Protein AF-A0A381WGS8-F1 (afdb_monomer)

Nearest PDB structures (foldseek):
  6b6m-assembly1_A  TM=3.168E-01  e=1.461E+00  Serratia proteamaculans 568
  8kgy-assembly1_A  TM=2.809E-01  e=2.537E+00  Homo sapiens
  7ane-assembly1_Ap  TM=3.212E-01  e=3.050E+00  Leishmania major
  7pkt-assembly1_m  TM=2.427E-01  e=5.632E+00  Chlamydomonas reinhardtii

Radius of gyration: 17.91 Å; Cα contacts (8 Å, |Δi|>4): 112; chains: 1; bounding box: 34×51×52 Å

Solvent-accessible surface area (backbone atoms only — not comparable to full-atom values): 7320 Å² total; per-residue (Å²): 139,83,82,75,75,56,84,47,86,75,57,68,70,60,49,52,54,47,48,55,51,50,37,50,48,46,57,53,27,73,68,48,88,50,70,67,61,24,48,52,49,51,50,52,46,50,54,52,29,54,40,59,71,45,60,62,37,42,29,37,62,48,81,48,66,50,101,87,67,49,85,42,77,46,79,46,78,40,74,72,68,98,64,85,82,78,84,89,73,89,48,65,62,54,64,55,92,76,57,81,78,74,76,69,84,82,74,82,82,82,79,85,77,136

pLDDT: mean 71.23, std 18.9, range [31.3, 92.88]

Sequence (114 aa):
MNDKTLPYIVDLETKELLVASLNHLEMFADAQVDTETEFEIRYINRDLGRKFGIKLPRVEVEESKDADGNLVITLKQNEEQDVEAPPHATAKRHLRLVKPEEASSSVDPETPSP

Mean predicted aligned error: 15.14 Å

Foldseek 3Di:
DDPPPQLDDDDPVVVVVLQVVLQVLLVVLVVDPDPVSSVVSPVVSVVVCRNHVWFWWFWAWDWDADPVRDIDIDIDTHGDDPDDDDDDDPTRTGTDDDDPVNVPPDDDDDDDDD

Organism: NCBI:txid408172

Structure (mmCIF, N/CA/C/O backbone):
data_AF-A0A381WGS8-F1
#
_entry.id   AF-A0A381WGS8-F1
#
loop_
_atom_site.group_PDB
_atom_site.id
_atom_site.type_symbol
_atom_site.label_atom_id
_atom_site.label_alt_id
_atom_site.label_comp_id
_atom_site.label_asym_id
_atom_site.label_entity_id
_atom_site.label_seq_id
_atom_site.pdbx_PDB_ins_code
_atom_site.Cartn_x
_atom_site.Cartn_y
_atom_site.Cartn_z
_atom_site.occupancy
_atom_site.B_iso_or_equiv
_atom_site.auth_seq_id
_atom_site.auth_comp_id
_atom_site.auth_asym_id
_atom_site.auth_atom_id
_atom_site.pdbx_PDB_model_num
ATOM 1 N N . MET A 1 1 ? 3.827 -11.463 27.627 1.00 31.30 1 MET A N 1
ATOM 2 C CA . MET A 1 1 ? 2.498 -10.887 27.339 1.00 31.30 1 MET A CA 1
ATOM 3 C C . MET A 1 1 ? 2.721 -9.519 26.712 1.00 31.30 1 MET A C 1
ATOM 5 O O . MET A 1 1 ? 2.972 -8.579 27.446 1.00 31.30 1 MET A O 1
ATOM 9 N N . ASN A 1 2 ? 2.739 -9.417 25.381 1.00 38.88 2 ASN A N 1
ATOM 10 C CA . ASN A 1 2 ? 2.773 -8.122 24.693 1.00 38.88 2 ASN A CA 1
ATOM 11 C C . ASN A 1 2 ? 1.400 -7.908 24.060 1.00 38.88 2 ASN A C 1
ATOM 13 O O . ASN A 1 2 ? 1.236 -8.127 22.861 1.00 38.88 2 ASN A O 1
ATOM 17 N N . ASP A 1 3 ? 0.421 -7.502 24.869 1.00 45.12 3 ASP A N 1
ATOM 18 C CA . ASP A 1 3 ? -0.766 -6.842 24.331 1.00 45.12 3 ASP A CA 1
ATOM 19 C C . ASP A 1 3 ? -0.293 -5.504 23.765 1.00 45.12 3 ASP A C 1
ATOM 21 O O . ASP A 1 3 ? -0.207 -4.495 24.464 1.00 45.12 3 ASP A O 1
ATOM 25 N N . LYS A 1 4 ? 0.116 -5.507 22.492 1.00 59.22 4 LYS A N 1
ATOM 26 C CA . LYS A 1 4 ? 0.277 -4.272 21.730 1.00 59.22 4 LYS A CA 1
ATOM 27 C C . LYS A 1 4 ? -1.128 -3.734 21.495 1.00 59.22 4 LYS A C 1
ATOM 29 O O . LYS A 1 4 ? -1.733 -3.992 20.457 1.00 59.22 4 LYS A O 1
ATOM 34 N N . THR A 1 5 ? -1.651 -3.011 22.477 1.00 68.25 5 THR A N 1
ATOM 35 C CA . THR A 1 5 ? -2.814 -2.152 22.291 1.00 68.25 5 THR A CA 1
ATOM 36 C C . THR A 1 5 ? -2.513 -1.230 21.119 1.00 68.25 5 THR A C 1
ATOM 38 O O . THR A 1 5 ? -1.523 -0.494 21.121 1.00 68.25 5 THR A O 1
ATOM 41 N N . LEU A 1 6 ? -3.322 -1.342 20.066 1.00 74.94 6 LEU A N 1
ATOM 42 C CA . LEU A 1 6 ? -3.160 -0.516 18.880 1.00 74.94 6 LEU A CA 1
ATOM 43 C C . LEU A 1 6 ? -3.353 0.958 19.270 1.00 74.94 6 LEU A C 1
ATOM 45 O O . LEU A 1 6 ? -4.278 1.257 20.027 1.00 74.94 6 LEU A O 1
ATOM 49 N N . PRO A 1 7 ? -2.518 1.879 18.753 1.00 78.31 7 PRO A N 1
ATOM 50 C CA . PRO A 1 7 ? -2.662 3.313 19.004 1.00 78.31 7 PRO A CA 1
ATOM 51 C C . PRO A 1 7 ? -4.049 3.858 18.657 1.00 78.31 7 PRO A C 1
ATOM 53 O O . PRO A 1 7 ? -4.530 4.779 19.314 1.00 78.31 7 PRO A O 1
ATOM 56 N N . TYR A 1 8 ? -4.690 3.279 17.638 1.00 82.50 8 TYR A N 1
ATOM 57 C CA . TYR A 1 8 ? -6.014 3.671 17.181 1.00 82.50 8 TYR A CA 1
ATOM 58 C C . TYR A 1 8 ? -6.902 2.449 16.961 1.00 82.50 8 TYR A C 1
ATOM 60 O O . TYR A 1 8 ? -6.476 1.437 16.401 1.00 82.50 8 TYR A O 1
ATOM 68 N N . ILE A 1 9 ? -8.162 2.581 17.369 1.00 84.38 9 ILE A N 1
ATOM 69 C CA . ILE A 1 9 ? -9.225 1.612 17.113 1.00 84.38 9 ILE A CA 1
ATOM 70 C C . ILE A 1 9 ? -10.259 2.321 16.246 1.00 84.38 9 ILE A C 1
ATOM 72 O O . ILE A 1 9 ? -10.781 3.367 16.628 1.00 84.38 9 ILE A O 1
ATOM 76 N N 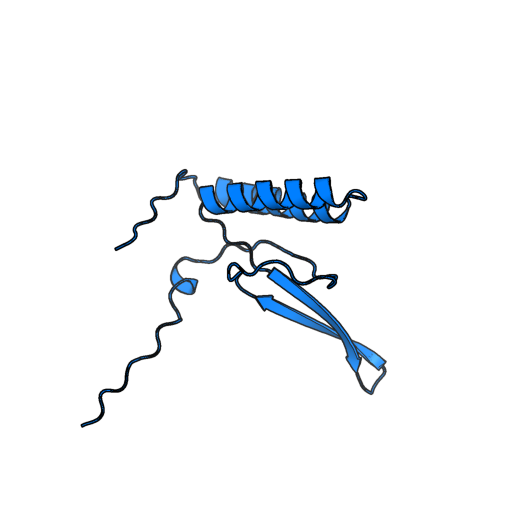. VAL A 1 10 ? -10.528 1.755 15.076 1.00 86.06 10 VAL A N 1
ATOM 77 C CA . VAL A 1 10 ? -11.543 2.222 14.128 1.00 86.06 10 VAL A CA 1
ATOM 78 C C . VAL A 1 10 ? -12.456 1.055 13.778 1.00 86.06 10 VAL A C 1
ATOM 80 O O . VAL A 1 10 ? -12.072 -0.107 13.945 1.00 86.06 10 VAL A O 1
ATOM 83 N N . ASP A 1 11 ? -13.669 1.355 13.327 1.00 91.00 11 ASP A N 1
ATOM 84 C CA . ASP A 1 11 ? -14.595 0.340 12.835 1.00 91.00 11 ASP A CA 1
ATOM 85 C C . ASP A 1 11 ? -14.062 -0.342 11.557 1.00 91.00 11 ASP A C 1
ATOM 87 O O . ASP A 1 11 ? -13.090 0.099 10.935 1.00 91.00 11 ASP A O 1
ATOM 91 N N . LEU A 1 12 ? -14.688 -1.462 11.187 1.00 88.00 12 LEU A N 1
ATOM 92 C CA . LEU A 1 12 ? -14.241 -2.283 10.063 1.00 88.00 12 LEU A CA 1
ATOM 93 C C . LEU A 1 12 ? -14.345 -1.550 8.719 1.00 88.00 12 LEU A C 1
ATOM 95 O O . LEU A 1 12 ? -13.417 -1.649 7.923 1.00 88.00 12 LEU A O 1
ATOM 99 N N . GLU A 1 13 ? -15.423 -0.802 8.485 1.00 91.12 13 GLU A N 1
ATOM 100 C CA . GLU A 1 13 ? -15.649 -0.077 7.228 1.00 91.12 13 GLU A CA 1
ATOM 101 C C . GLU A 1 13 ? -14.566 0.992 7.028 1.00 91.12 13 GLU A C 1
ATOM 103 O O . GLU A 1 13 ? -13.909 1.052 5.984 1.00 91.12 13 GLU A O 1
ATOM 108 N N . THR A 1 14 ? -14.274 1.761 8.078 1.00 90.62 14 THR A N 1
ATOM 109 C CA . THR A 1 14 ? -13.172 2.729 8.079 1.00 90.62 14 THR A CA 1
ATOM 110 C C . THR A 1 14 ? -11.822 2.041 7.868 1.00 90.62 14 THR A C 1
ATOM 112 O O . THR A 1 14 ? -10.962 2.559 7.150 1.00 90.62 14 THR A O 1
ATOM 115 N N . LYS A 1 15 ? -11.615 0.856 8.456 1.00 87.06 15 LYS A N 1
ATOM 116 C CA . LYS A 1 15 ? -10.377 0.087 8.277 1.00 87.06 15 LYS A CA 1
ATOM 117 C C . LYS A 1 15 ? -10.206 -0.401 6.837 1.00 87.06 15 LYS A C 1
ATOM 119 O O . LYS A 1 15 ? -9.092 -0.356 6.322 1.00 87.06 15 LYS A O 1
ATOM 124 N N . GLU A 1 16 ? -11.274 -0.828 6.173 1.00 86.88 16 GLU A N 1
ATOM 125 C CA . GLU A 1 16 ? -11.250 -1.233 4.762 1.00 86.88 16 GLU A CA 1
ATOM 126 C C . GLU A 1 16 ? -10.925 -0.055 3.838 1.00 86.88 16 GLU A C 1
ATOM 128 O O . GLU A 1 16 ? -10.053 -0.171 2.970 1.00 86.88 16 GLU A O 1
ATOM 133 N N . LEU A 1 17 ? -11.543 1.106 4.075 1.00 91.19 17 LEU A N 1
ATOM 134 C CA . LEU A 1 17 ? -11.223 2.332 3.343 1.00 91.19 17 LEU A CA 1
ATOM 135 C C . LEU A 1 17 ? -9.763 2.757 3.558 1.00 91.19 17 LEU A C 1
ATOM 137 O O . LEU A 1 17 ? -9.083 3.171 2.613 1.00 91.19 17 LEU A O 1
ATOM 141 N N . LEU A 1 18 ? -9.259 2.624 4.787 1.00 90.25 18 LEU A N 1
ATOM 142 C CA . LEU A 1 18 ? -7.865 2.909 5.103 1.00 90.25 18 LEU A CA 1
ATOM 143 C C . LEU A 1 18 ? -6.929 1.958 4.349 1.00 90.25 18 LEU A C 1
ATOM 145 O O . LEU A 1 18 ? -5.978 2.421 3.732 1.00 90.25 18 LEU A O 1
ATOM 149 N N . VAL A 1 19 ? -7.220 0.655 4.309 1.00 88.94 19 VAL A N 1
ATOM 150 C CA . VAL A 1 19 ? -6.445 -0.319 3.518 1.00 88.94 19 VAL A CA 1
ATOM 151 C C . VAL A 1 19 ? -6.420 0.061 2.034 1.00 88.94 19 VAL A C 1
ATOM 153 O O . VAL A 1 19 ? -5.352 0.050 1.424 1.00 88.94 19 VAL A O 1
ATOM 156 N N . ALA A 1 20 ? -7.561 0.433 1.449 1.00 88.50 20 ALA A N 1
ATOM 157 C CA . ALA A 1 20 ? -7.620 0.879 0.055 1.00 88.50 20 ALA A CA 1
ATOM 158 C C . ALA A 1 20 ? -6.777 2.146 -0.185 1.00 88.50 20 ALA A C 1
ATOM 160 O O . ALA A 1 20 ? -6.071 2.247 -1.188 1.00 88.50 20 ALA A O 1
ATOM 161 N N . SER A 1 21 ? -6.804 3.084 0.763 1.00 91.44 21 SER A N 1
ATOM 162 C CA . SER A 1 21 ? -6.040 4.335 0.690 1.00 91.44 21 SER A CA 1
ATOM 163 C C . SER A 1 21 ? -4.532 4.093 0.787 1.00 91.44 21 SER A C 1
ATOM 165 O O . SER A 1 21 ? -3.767 4.606 -0.027 1.00 91.44 21 SER A O 1
ATOM 167 N N . LEU A 1 22 ? -4.099 3.260 1.737 1.00 91.31 22 LEU A N 1
ATOM 168 C CA . LEU A 1 22 ? -2.694 2.882 1.901 1.00 91.31 22 LEU A CA 1
ATOM 169 C C . LEU A 1 22 ? -2.187 2.077 0.681 1.00 91.31 22 LEU A C 1
ATOM 171 O O . LEU A 1 22 ? -1.045 2.234 0.259 1.00 91.31 22 LEU A O 1
ATOM 175 N N . ASN A 1 23 ? -3.044 1.267 0.048 1.00 88.44 23 ASN A N 1
ATOM 176 C CA . ASN A 1 23 ? -2.734 0.598 -1.222 1.00 88.44 23 ASN A CA 1
ATOM 177 C C . ASN A 1 23 ? -2.489 1.589 -2.359 1.00 88.44 23 ASN A C 1
ATOM 179 O O . ASN A 1 23 ? -1.565 1.424 -3.154 1.00 88.44 23 ASN A O 1
ATOM 183 N N . HIS A 1 24 ? -3.313 2.631 -2.434 1.00 88.88 24 HIS A N 1
ATOM 184 C CA . HIS A 1 24 ? -3.142 3.674 -3.433 1.00 88.88 24 HIS A CA 1
ATOM 185 C C . HIS A 1 24 ? -1.823 4.437 -3.241 1.00 88.88 24 HIS A C 1
ATOM 187 O O . HIS A 1 24 ? -1.164 4.770 -4.223 1.00 88.88 24 HIS A O 1
ATOM 193 N N . LEU A 1 25 ? -1.395 4.649 -1.991 1.00 90.06 25 LEU A N 1
ATOM 194 C CA . LEU A 1 25 ? -0.098 5.257 -1.682 1.00 90.06 25 LEU A CA 1
ATOM 195 C C . LEU A 1 25 ? 1.092 4.398 -2.135 1.00 90.06 25 LEU A C 1
ATOM 197 O O . LEU A 1 25 ? 2.073 4.966 -2.604 1.00 90.06 25 LEU A O 1
ATOM 201 N N . GLU A 1 26 ? 1.010 3.063 -2.079 1.00 88.25 26 GLU A N 1
ATOM 202 C CA . GLU A 1 26 ? 2.054 2.198 -2.662 1.00 88.25 26 GLU A CA 1
ATOM 203 C C . GLU A 1 26 ? 2.149 2.380 -4.181 1.00 88.25 26 GLU A C 1
ATOM 205 O O . GLU A 1 26 ? 3.240 2.564 -4.713 1.00 88.25 26 GLU A O 1
ATOM 210 N N . MET A 1 27 ? 1.010 2.415 -4.884 1.00 87.69 27 MET A N 1
ATOM 211 C CA . MET A 1 27 ? 1.002 2.687 -6.328 1.00 87.69 27 MET A CA 1
ATOM 212 C C . MET A 1 27 ? 1.560 4.077 -6.654 1.00 87.69 27 MET A C 1
ATOM 214 O O . MET A 1 27 ? 2.185 4.272 -7.694 1.00 87.69 27 MET A O 1
ATOM 218 N N . PHE A 1 28 ? 1.325 5.051 -5.774 1.00 88.44 28 PHE A N 1
ATOM 219 C CA . PHE A 1 28 ? 1.871 6.393 -5.921 1.00 88.44 28 PHE A CA 1
ATOM 220 C C . PHE A 1 28 ? 3.381 6.433 -5.658 1.00 88.44 28 PHE A C 1
ATOM 222 O O . PHE A 1 28 ? 4.084 7.173 -6.345 1.00 88.44 28 PHE A O 1
ATOM 229 N N . ALA A 1 29 ? 3.885 5.623 -4.721 1.00 88.81 29 ALA A N 1
ATOM 230 C CA . ALA A 1 29 ? 5.317 5.440 -4.496 1.00 88.81 29 ALA A CA 1
ATOM 231 C C . ALA A 1 29 ? 5.995 4.826 -5.730 1.00 88.81 29 ALA A C 1
ATOM 233 O O . ALA A 1 29 ? 7.006 5.351 -6.182 1.00 88.81 29 ALA A O 1
ATOM 234 N N . ASP A 1 30 ? 5.393 3.794 -6.333 1.00 86.88 30 ASP A N 1
ATOM 235 C CA . ASP A 1 30 ? 5.902 3.152 -7.558 1.00 86.88 30 ASP A CA 1
ATOM 236 C C . ASP A 1 30 ? 5.996 4.119 -8.754 1.00 86.88 30 ASP A C 1
ATOM 238 O O . ASP A 1 30 ? 6.775 3.899 -9.681 1.00 86.88 30 ASP A O 1
ATOM 242 N N . ALA A 1 31 ? 5.185 5.180 -8.758 1.00 89.94 31 ALA A N 1
ATOM 243 C CA . ALA A 1 31 ? 5.176 6.194 -9.806 1.00 89.94 31 ALA A CA 1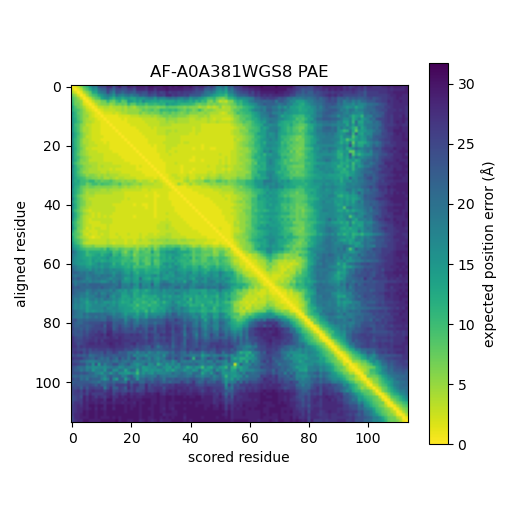
ATOM 244 C C . ALA A 1 31 ? 6.215 7.311 -9.596 1.00 89.94 31 ALA A C 1
ATOM 246 O O . ALA A 1 31 ? 6.371 8.160 -10.479 1.00 89.94 31 ALA A O 1
ATOM 247 N N . GLN A 1 32 ? 6.899 7.354 -8.447 1.00 90.19 32 GLN A N 1
ATOM 248 C CA . GLN A 1 32 ? 7.911 8.374 -8.194 1.00 90.19 32 GLN A CA 1
ATOM 249 C C . GLN A 1 32 ? 9.175 8.111 -9.010 1.00 90.19 32 GLN A C 1
ATOM 251 O O . GLN A 1 32 ? 9.635 6.984 -9.160 1.00 90.19 32 GLN A O 1
ATOM 256 N N . VAL A 1 33 ? 9.752 9.191 -9.533 1.00 83.50 33 VAL A N 1
ATOM 257 C CA . VAL A 1 33 ? 11.051 9.156 -10.223 1.00 83.50 33 VAL A CA 1
ATOM 258 C C . VAL A 1 33 ? 12.200 9.334 -9.228 1.00 83.50 33 VAL A C 1
ATOM 260 O O . VAL A 1 33 ? 13.307 8.859 -9.466 1.00 83.50 33 VAL A O 1
ATOM 263 N N . ASP A 1 34 ? 11.933 10.024 -8.118 1.00 92.88 34 ASP A N 1
ATOM 264 C CA . ASP A 1 34 ? 12.890 10.239 -7.041 1.00 92.88 34 ASP A CA 1
ATOM 265 C C . ASP A 1 34 ? 12.811 9.121 -5.993 1.00 92.88 34 ASP A C 1
ATOM 267 O O . ASP A 1 34 ? 11.763 8.874 -5.392 1.00 92.88 34 ASP A O 1
ATOM 271 N N . THR A 1 35 ? 13.950 8.471 -5.761 1.00 88.62 35 THR A N 1
ATOM 272 C CA . THR A 1 35 ? 14.072 7.326 -4.853 1.00 88.62 35 THR A CA 1
ATOM 273 C C . THR A 1 35 ? 13.956 7.715 -3.381 1.00 88.62 35 THR A C 1
ATOM 275 O O . THR A 1 35 ? 13.539 6.890 -2.570 1.00 88.62 35 THR A O 1
ATOM 278 N N . GLU A 1 36 ? 14.328 8.949 -3.016 1.00 92.50 36 GLU A N 1
ATOM 279 C CA . GLU A 1 36 ? 14.162 9.443 -1.643 1.00 92.50 36 GLU A CA 1
ATOM 280 C C . GLU A 1 36 ? 12.672 9.613 -1.332 1.00 92.50 36 GLU A C 1
ATOM 282 O O . GLU A 1 36 ? 12.163 9.023 -0.378 1.00 92.50 36 GLU A O 1
ATOM 287 N N . THR A 1 37 ? 11.942 10.287 -2.221 1.00 90.00 37 THR A N 1
ATOM 288 C CA . THR A 1 37 ? 10.487 10.447 -2.122 1.00 90.00 37 THR A CA 1
ATOM 289 C C . THR A 1 37 ? 9.748 9.098 -2.133 1.00 90.00 37 THR A C 1
ATOM 291 O O . THR A 1 37 ? 8.834 8.893 -1.332 1.00 90.00 37 THR A O 1
ATOM 294 N N . GLU A 1 38 ? 10.143 8.143 -2.988 1.00 90.19 38 GLU A N 1
ATOM 295 C CA . GLU A 1 38 ? 9.593 6.772 -2.979 1.00 90.19 38 GLU A CA 1
ATOM 296 C C . GLU A 1 38 ? 9.734 6.124 -1.590 1.00 90.19 38 GLU A C 1
ATOM 298 O O . GLU A 1 38 ? 8.777 5.554 -1.050 1.00 90.19 38 GLU A O 1
ATOM 303 N N . PHE A 1 39 ? 10.932 6.214 -1.005 1.00 88.69 39 PHE A N 1
ATOM 304 C CA . PHE A 1 39 ? 11.226 5.641 0.302 1.00 88.69 39 PHE A CA 1
ATOM 305 C C . PHE A 1 39 ? 10.404 6.300 1.413 1.00 88.69 39 PHE A C 1
ATOM 307 O O . PHE A 1 39 ? 9.813 5.590 2.232 1.00 88.69 39 PHE A O 1
ATOM 314 N N . GLU A 1 40 ? 10.324 7.631 1.431 1.00 91.75 40 GLU A N 1
ATOM 315 C CA . GLU A 1 40 ? 9.557 8.381 2.429 1.00 91.75 40 GLU A CA 1
ATOM 316 C C . GLU A 1 40 ? 8.067 8.029 2.396 1.00 91.75 40 GLU A C 1
ATOM 318 O O . GLU A 1 40 ? 7.473 7.760 3.445 1.00 91.75 40 GLU A O 1
ATOM 323 N N . ILE A 1 41 ? 7.467 7.953 1.200 1.00 90.88 41 ILE A N 1
ATOM 324 C CA . ILE A 1 41 ? 6.056 7.574 1.044 1.00 90.88 41 ILE A CA 1
ATOM 325 C C . ILE A 1 41 ? 5.822 6.181 1.627 1.00 90.88 41 ILE A C 1
ATOM 327 O O . ILE A 1 41 ? 4.917 6.000 2.446 1.00 90.88 41 ILE A O 1
ATOM 331 N N . ARG A 1 42 ? 6.659 5.198 1.271 1.00 91.00 42 ARG A N 1
ATOM 332 C CA . ARG A 1 42 ? 6.531 3.829 1.796 1.00 91.00 42 ARG A CA 1
ATOM 333 C C . ARG A 1 42 ? 6.760 3.758 3.300 1.00 91.00 42 ARG A C 1
ATOM 335 O O . ARG A 1 42 ? 6.084 2.992 3.988 1.00 91.00 42 ARG A O 1
ATOM 342 N N . TYR A 1 43 ? 7.687 4.548 3.834 1.00 90.38 43 TYR A N 1
ATOM 343 C CA . TYR A 1 43 ? 7.926 4.620 5.272 1.00 90.38 43 TYR A CA 1
ATOM 344 C C . TY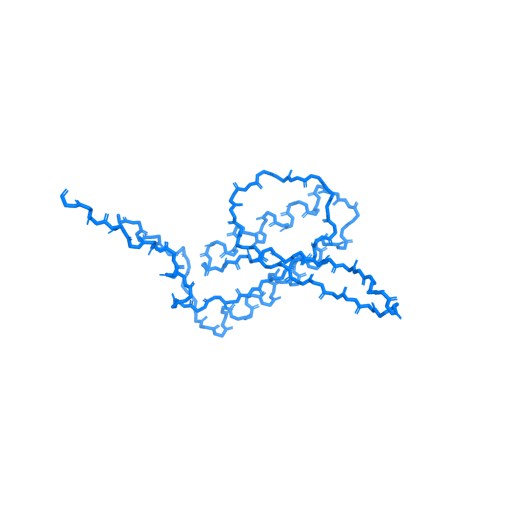R A 1 43 ? 6.683 5.122 6.019 1.00 90.38 43 TYR A C 1
ATOM 346 O O . TYR A 1 43 ? 6.223 4.467 6.958 1.00 90.38 43 TYR A O 1
ATOM 354 N N . ILE A 1 44 ? 6.093 6.230 5.562 1.00 91.88 44 ILE A N 1
ATOM 355 C CA . ILE A 1 44 ? 4.873 6.799 6.151 1.00 91.88 44 ILE A CA 1
ATOM 356 C C . ILE A 1 44 ? 3.714 5.802 6.048 1.00 91.88 44 ILE A C 1
ATOM 358 O O . ILE A 1 44 ? 2.992 5.584 7.023 1.00 91.88 44 ILE A O 1
ATOM 362 N N . ASN A 1 45 ? 3.560 5.159 4.890 1.00 91.44 45 ASN A N 1
ATOM 363 C CA . ASN A 1 45 ? 2.494 4.196 4.638 1.00 91.44 45 ASN A CA 1
ATOM 364 C C . ASN A 1 45 ? 2.561 2.998 5.603 1.00 91.44 45 ASN A C 1
ATOM 366 O O . ASN A 1 45 ? 1.552 2.580 6.179 1.00 91.44 45 ASN A O 1
ATOM 370 N N . ARG A 1 46 ? 3.776 2.496 5.853 1.00 89.06 46 ARG A N 1
ATOM 371 C CA . ARG A 1 46 ? 4.042 1.409 6.804 1.00 89.06 46 ARG A CA 1
ATOM 372 C C . ARG A 1 46 ? 3.804 1.811 8.253 1.00 89.06 46 ARG A C 1
ATOM 374 O O . ARG A 1 46 ? 3.193 1.048 9.003 1.00 89.06 46 ARG A O 1
ATOM 381 N N . ASP A 1 47 ? 4.272 2.990 8.656 1.00 89.31 47 ASP A N 1
ATOM 382 C CA . ASP A 1 47 ? 4.071 3.498 10.016 1.00 89.31 47 ASP A CA 1
ATOM 383 C C . ASP A 1 47 ? 2.577 3.697 10.320 1.00 89.31 47 ASP A C 1
ATOM 385 O O . ASP A 1 47 ? 2.087 3.264 11.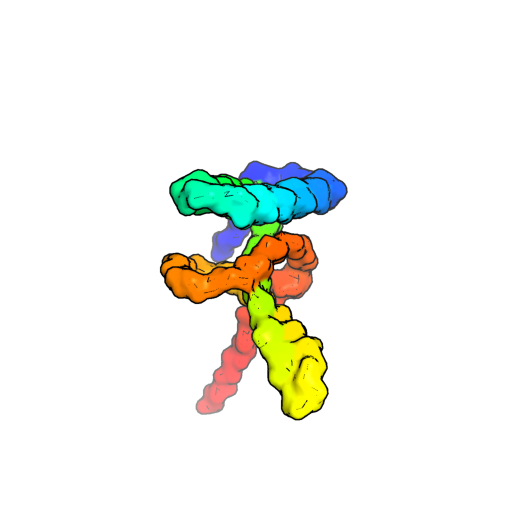368 1.00 89.31 47 ASP A O 1
ATOM 389 N N . LEU A 1 48 ? 1.820 4.252 9.368 1.00 89.44 48 LEU A N 1
ATOM 390 C CA . LEU A 1 48 ? 0.364 4.351 9.465 1.00 89.44 48 LEU A CA 1
ATOM 391 C C . LEU A 1 48 ? -0.278 2.966 9.561 1.00 89.44 48 LEU A C 1
ATOM 393 O O . LEU A 1 48 ? -1.019 2.713 10.510 1.00 89.44 48 LEU A O 1
ATOM 397 N N . GLY A 1 49 ? 0.053 2.037 8.661 1.00 88.88 49 GLY A N 1
ATOM 398 C CA . GLY A 1 49 ? -0.465 0.668 8.719 1.00 88.88 49 GLY A CA 1
ATOM 399 C C . GLY A 1 49 ? -0.250 0.019 10.092 1.00 88.88 49 GLY A C 1
ATOM 400 O O . GLY A 1 49 ? -1.192 -0.496 10.699 1.00 88.88 49 GLY A O 1
ATOM 401 N N . ARG A 1 50 ? 0.956 0.153 10.659 1.00 87.00 50 ARG A N 1
ATOM 402 C CA . ARG A 1 50 ? 1.302 -0.353 11.995 1.00 87.00 50 ARG A CA 1
ATOM 403 C C . ARG A 1 50 ? 0.434 0.259 13.100 1.00 87.00 50 ARG A C 1
ATOM 405 O O . ARG A 1 50 ? -0.041 -0.477 13.966 1.00 87.00 50 ARG A O 1
ATOM 412 N N . LYS A 1 51 ? 0.190 1.573 13.067 1.00 87.62 51 LYS A N 1
ATOM 413 C CA . LYS A 1 51 ? -0.635 2.289 14.063 1.00 87.62 51 LYS A CA 1
ATOM 414 C C . LYS A 1 51 ? -2.105 1.850 14.073 1.00 87.62 51 LYS A C 1
ATOM 416 O O . LYS A 1 51 ? -2.752 1.955 15.113 1.00 87.62 51 LYS A O 1
ATOM 421 N N . PHE A 1 52 ? -2.612 1.324 12.959 1.00 87.06 52 PHE A N 1
ATOM 422 C CA . PHE A 1 52 ? -3.987 0.817 12.827 1.00 87.06 52 PHE A CA 1
ATOM 423 C C . PHE A 1 52 ? -4.077 -0.723 12.802 1.00 87.06 52 PHE A C 1
ATOM 425 O O . PHE A 1 52 ? -5.148 -1.295 12.565 1.00 87.06 52 PHE A O 1
ATOM 432 N N . GLY A 1 53 ? -2.963 -1.424 13.042 1.00 84.88 53 GLY A N 1
ATOM 433 C CA . GLY A 1 53 ? -2.918 -2.888 13.016 1.00 84.88 53 GLY A CA 1
ATOM 434 C C . GLY A 1 53 ? -3.262 -3.462 11.640 1.00 84.88 53 GLY A C 1
ATOM 435 O O . GLY A 1 53 ? -4.047 -4.409 11.537 1.00 84.88 53 GLY A O 1
ATOM 436 N N . ILE A 1 54 ? -2.742 -2.839 10.584 1.00 85.19 54 ILE A N 1
ATOM 437 C CA . ILE A 1 54 ? -2.805 -3.291 9.195 1.00 85.19 54 ILE A CA 1
ATOM 438 C C . ILE A 1 54 ? -1.426 -3.857 8.846 1.00 85.19 54 ILE A C 1
ATOM 440 O O . ILE A 1 54 ? -0.414 -3.168 8.971 1.00 85.19 54 ILE A O 1
ATOM 444 N N . LYS A 1 55 ? -1.385 -5.126 8.433 1.00 77.56 55 LYS A N 1
ATOM 445 C CA . LYS A 1 55 ? -0.160 -5.776 7.958 1.00 77.56 55 LYS A CA 1
ATOM 446 C C . LYS A 1 55 ? 0.040 -5.482 6.471 1.00 77.56 55 LYS A C 1
ATOM 448 O O . LYS A 1 55 ? -0.927 -5.499 5.710 1.00 77.56 55 LYS A O 1
ATOM 453 N N . LEU A 1 56 ? 1.292 -5.273 6.066 1.00 67.50 56 LEU A N 1
ATOM 454 C CA . LEU A 1 56 ? 1.695 -5.197 4.664 1.00 67.50 56 LEU A CA 1
ATOM 455 C C . LEU A 1 56 ? 2.250 -6.560 4.228 1.00 67.50 56 LEU A C 1
ATOM 457 O O . LEU A 1 56 ? 3.359 -6.914 4.626 1.00 67.50 56 LEU A O 1
ATOM 461 N N . PRO A 1 57 ? 1.520 -7.356 3.435 1.00 63.78 57 PRO A N 1
ATOM 462 C CA . PRO A 1 57 ? 2.125 -8.477 2.750 1.00 63.78 57 PRO A CA 1
ATOM 463 C C . PRO A 1 57 ? 2.966 -7.961 1.579 1.00 63.78 57 PRO A C 1
ATOM 465 O O . PRO A 1 57 ? 2.503 -7.192 0.733 1.00 63.78 57 PRO A O 1
ATOM 468 N N . ARG A 1 58 ? 4.216 -8.410 1.505 1.00 65.56 58 ARG A N 1
ATOM 469 C CA . ARG A 1 58 ? 5.056 -8.198 0.329 1.00 65.56 58 ARG A CA 1
ATOM 470 C C . ARG A 1 58 ? 4.651 -9.231 -0.713 1.00 65.56 58 ARG A C 1
ATOM 472 O O . ARG A 1 58 ? 4.790 -10.429 -0.481 1.00 65.56 58 ARG A O 1
ATOM 479 N N . VAL A 1 59 ? 4.148 -8.766 -1.850 1.00 63.91 59 VAL A N 1
ATOM 480 C CA . VAL A 1 59 ? 3.847 -9.625 -2.997 1.00 63.91 59 VAL A CA 1
ATOM 481 C C . VAL A 1 59 ? 4.996 -9.499 -3.993 1.00 63.91 59 VAL A C 1
ATOM 483 O O . VAL A 1 59 ? 5.400 -8.403 -4.372 1.00 63.91 59 VAL A O 1
ATOM 486 N N . GLU A 1 60 ? 5.579 -10.629 -4.367 1.00 65.19 60 GLU A N 1
ATOM 487 C CA . GLU A 1 60 ? 6.580 -10.725 -5.422 1.00 65.19 60 GLU A CA 1
ATOM 488 C C . GLU A 1 60 ? 5.941 -11.432 -6.610 1.00 65.19 60 GLU A C 1
ATOM 490 O O . GLU A 1 60 ? 5.301 -12.476 -6.456 1.00 65.19 60 GLU A O 1
ATOM 495 N N . VAL A 1 61 ? 6.070 -10.824 -7.786 1.00 70.12 61 VAL A N 1
ATOM 496 C CA . VAL A 1 61 ? 5.504 -11.343 -9.029 1.00 70.12 61 VAL A CA 1
ATOM 497 C C . VAL A 1 61 ? 6.662 -11.817 -9.893 1.00 70.12 61 VAL A C 1
ATOM 499 O O . VAL A 1 61 ? 7.502 -11.015 -10.295 1.00 70.12 61 VAL A O 1
ATOM 502 N N . GLU A 1 62 ? 6.713 -13.117 -10.158 1.00 77.50 62 GLU A N 1
ATOM 503 C CA . GLU A 1 62 ? 7.670 -13.721 -11.082 1.00 77.50 62 GLU A CA 1
ATOM 504 C C . GLU A 1 62 ? 6.936 -14.106 -12.367 1.00 77.50 62 GLU A C 1
ATOM 506 O O . GLU A 1 62 ? 6.024 -14.936 -12.351 1.00 77.50 62 GLU A O 1
ATOM 511 N N . GLU A 1 63 ? 7.330 -13.495 -13.482 1.00 82.69 63 GLU A N 1
ATOM 512 C CA . GLU A 1 63 ? 6.808 -13.815 -14.811 1.00 82.69 63 GLU A CA 1
ATOM 513 C C . GLU A 1 63 ? 7.799 -14.728 -15.541 1.00 82.69 63 GLU A C 1
ATOM 515 O O . GLU A 1 63 ? 8.980 -14.406 -15.678 1.00 82.69 63 GLU A O 1
ATOM 520 N N . SER A 1 64 ? 7.328 -15.878 -16.020 1.00 83.19 64 SER A N 1
ATOM 521 C CA . SER A 1 64 ? 8.112 -16.812 -16.831 1.00 83.19 64 SER A CA 1
ATOM 522 C C . SER A 1 64 ? 7.297 -17.324 -18.021 1.00 83.19 64 SER A C 1
ATOM 524 O O . SER A 1 64 ? 6.089 -17.105 -18.109 1.00 83.19 64 SER A O 1
ATOM 526 N N . LYS A 1 65 ? 7.964 -17.965 -18.985 1.00 83.69 65 LYS A N 1
ATOM 527 C CA . LYS A 1 65 ? 7.300 -18.678 -20.082 1.00 83.69 65 LYS A CA 1
ATOM 528 C C . LYS A 1 65 ? 7.505 -20.173 -19.893 1.00 83.69 65 LYS A C 1
ATOM 530 O O . LYS A 1 65 ? 8.629 -20.591 -19.615 1.00 83.69 65 LYS A O 1
ATOM 535 N N . ASP A 1 66 ? 6.440 -20.953 -20.031 1.00 82.56 66 ASP A N 1
ATOM 536 C CA . ASP A 1 66 ? 6.540 -22.412 -20.018 1.00 82.56 66 ASP A CA 1
ATOM 537 C C . ASP A 1 66 ? 7.152 -22.953 -21.327 1.00 82.56 66 ASP A C 1
ATOM 539 O O . ASP A 1 66 ? 7.473 -22.203 -22.255 1.00 82.56 66 ASP A O 1
ATOM 543 N N . ALA A 1 67 ? 7.348 -24.272 -21.390 1.00 82.12 67 ALA A N 1
ATOM 544 C CA . ALA A 1 67 ? 7.932 -24.950 -22.548 1.00 82.12 67 ALA A CA 1
ATOM 545 C C . ALA A 1 67 ? 7.101 -24.794 -23.838 1.00 82.12 67 ALA A C 1
ATOM 547 O O . ALA A 1 67 ? 7.648 -24.937 -24.931 1.00 82.12 67 ALA A O 1
ATOM 548 N N . ASP A 1 68 ? 5.817 -24.455 -23.708 1.00 84.56 68 ASP A N 1
ATOM 549 C CA . ASP A 1 68 ? 4.873 -24.255 -24.807 1.00 84.56 68 ASP A CA 1
ATOM 550 C C . ASP A 1 68 ? 4.721 -22.765 -25.178 1.00 84.56 68 ASP A C 1
ATOM 552 O O . ASP A 1 68 ? 3.987 -22.409 -26.102 1.00 84.56 68 ASP A O 1
ATOM 556 N N . GLY A 1 69 ? 5.453 -21.879 -24.494 1.00 83.19 69 GLY A N 1
ATOM 557 C CA . GLY A 1 69 ? 5.465 -20.440 -24.734 1.00 83.19 69 GLY A C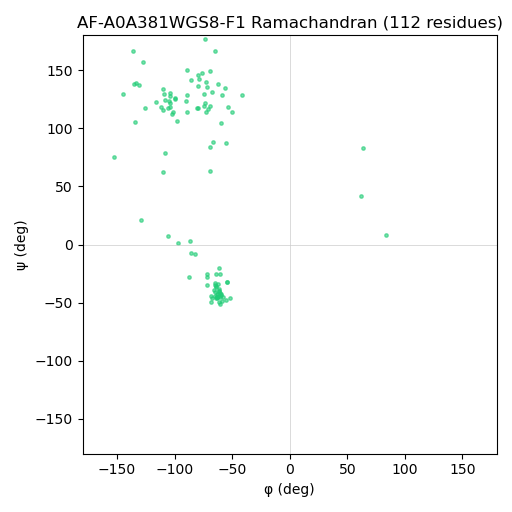A 1
ATOM 558 C C . GL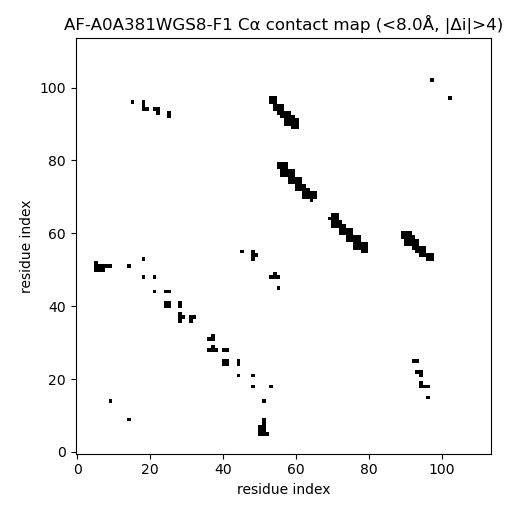Y A 1 69 ? 4.328 -19.666 -24.062 1.00 83.19 69 GLY A C 1
ATOM 559 O O . GLY A 1 69 ? 4.206 -18.462 -24.316 1.00 83.19 69 GLY A O 1
ATOM 560 N N . ASN A 1 70 ? 3.523 -20.297 -23.202 1.00 85.88 70 ASN A N 1
ATOM 561 C CA . ASN A 1 70 ? 2.478 -19.617 -22.441 1.00 85.88 70 ASN A CA 1
ATOM 562 C C . ASN A 1 70 ? 3.081 -18.821 -21.279 1.00 85.88 70 ASN A C 1
ATOM 564 O O . ASN A 1 70 ? 4.085 -19.211 -20.678 1.00 85.88 70 ASN A O 1
ATOM 568 N N . LEU A 1 71 ? 2.445 -17.694 -20.949 1.00 81.31 71 LEU A N 1
ATOM 569 C CA . LEU A 1 71 ? 2.830 -16.862 -19.814 1.00 81.31 71 LEU A CA 1
ATOM 570 C C . LEU A 1 71 ? 2.416 -17.543 -18.503 1.00 81.31 71 LEU A C 1
ATOM 572 O O . LEU A 1 71 ? 1.231 -17.783 -18.271 1.00 81.31 71 LEU A O 1
ATOM 576 N N . VAL A 1 72 ? 3.390 -17.789 -17.634 1.00 80.00 72 VAL A N 1
ATOM 577 C CA . VAL A 1 72 ? 3.191 -18.274 -16.269 1.00 80.00 72 VAL A CA 1
ATOM 578 C C . VAL A 1 72 ? 3.512 -17.136 -15.308 1.00 80.00 72 VAL A C 1
ATOM 580 O O . VAL A 1 72 ? 4.603 -16.570 -15.337 1.00 80.00 72 VAL A O 1
ATOM 583 N N . ILE A 1 73 ? 2.552 -16.800 -14.447 1.00 79.44 73 ILE A N 1
ATOM 584 C CA . ILE A 1 73 ? 2.699 -15.765 -13.419 1.00 79.44 73 ILE A CA 1
ATOM 585 C C . ILE A 1 73 ? 2.683 -16.458 -12.059 1.00 79.44 73 ILE A C 1
ATOM 587 O O . ILE A 1 73 ? 1.689 -17.082 -11.690 1.00 79.44 73 ILE A O 1
ATOM 591 N N . THR A 1 74 ? 3.776 -16.341 -11.309 1.00 79.69 74 THR A N 1
ATOM 592 C CA . THR A 1 74 ? 3.876 -16.854 -9.940 1.00 79.69 74 THR A CA 1
ATOM 593 C C . THR A 1 74 ? 3.786 -15.696 -8.957 1.00 79.69 74 THR A C 1
ATOM 595 O O . THR A 1 74 ? 4.571 -14.753 -9.021 1.00 79.69 74 THR A O 1
ATOM 598 N N . LEU A 1 75 ? 2.823 -15.774 -8.040 1.00 70.50 75 LEU A N 1
ATOM 599 C CA . LEU A 1 75 ? 2.629 -14.809 -6.961 1.00 70.50 75 LEU A CA 1
ATOM 600 C C . LEU A 1 75 ? 3.198 -15.402 -5.668 1.00 70.50 75 LEU A C 1
ATOM 602 O O . LEU A 1 75 ? 2.668 -16.391 -5.163 1.00 70.50 75 LEU A O 1
ATOM 606 N N . LYS A 1 76 ? 4.260 -14.806 -5.123 1.00 72.81 76 LYS A N 1
ATOM 607 C CA . LYS A 1 76 ? 4.805 -15.163 -3.805 1.00 72.81 76 LYS A CA 1
ATOM 608 C C . LYS A 1 76 ? 4.391 -14.095 -2.802 1.00 72.81 76 LYS A C 1
ATOM 610 O O . LYS A 1 76 ? 4.725 -12.927 -2.970 1.00 72.81 76 LYS A O 1
ATOM 615 N N . GLN A 1 77 ? 3.638 -14.483 -1.779 1.00 58.62 77 GLN A N 1
ATOM 616 C CA . GLN A 1 77 ? 3.229 -13.591 -0.697 1.00 58.62 77 GLN A CA 1
ATOM 617 C C . GLN A 1 77 ? 4.112 -13.864 0.523 1.00 58.62 77 GLN A C 1
ATOM 619 O O . GLN A 1 77 ? 4.004 -14.922 1.133 1.00 58.62 77 GLN A O 1
ATOM 624 N N . ASN A 1 78 ? 4.962 -12.907 0.882 1.00 61.69 78 ASN A N 1
ATOM 625 C CA . ASN A 1 78 ? 5.790 -12.958 2.082 1.00 61.69 78 ASN A CA 1
ATOM 626 C C . ASN A 1 78 ? 5.186 -12.023 3.144 1.00 61.69 78 ASN A C 1
ATOM 628 O O . ASN A 1 78 ? 4.888 -10.861 2.852 1.00 61.69 78 ASN A O 1
ATOM 632 N N . GLU A 1 79 ? 5.001 -12.499 4.379 1.00 56.59 79 GLU A N 1
ATOM 633 C CA . GLU A 1 79 ? 4.835 -11.582 5.513 1.00 56.59 79 GLU A CA 1
ATOM 634 C C . GLU A 1 79 ? 6.178 -10.866 5.730 1.00 56.59 79 GLU A C 1
ATOM 636 O O . GLU A 1 79 ? 7.226 -11.512 5.729 1.00 56.59 79 GLU A O 1
ATOM 641 N N . GLU A 1 80 ? 6.177 -9.533 5.853 1.00 52.50 80 GLU A N 1
ATOM 642 C CA . GLU A 1 80 ? 7.407 -8.785 6.140 1.00 52.50 80 GLU A CA 1
ATOM 643 C C . GLU A 1 80 ? 8.008 -9.263 7.475 1.00 52.50 80 GLU A C 1
ATOM 645 O O . GLU A 1 80 ? 7.523 -8.916 8.551 1.00 52.50 80 GLU A O 1
ATOM 650 N N . GLN A 1 81 ? 9.090 -10.045 7.407 1.00 41.69 81 GLN A N 1
ATOM 651 C CA . GLN A 1 81 ? 10.132 -9.990 8.427 1.00 41.69 81 GLN A CA 1
ATOM 652 C C . GLN A 1 81 ? 10.878 -8.668 8.227 1.00 41.69 81 GLN A C 1
ATOM 654 O O . GLN A 1 81 ? 11.164 -8.301 7.085 1.00 41.69 81 GLN A O 1
ATOM 659 N N . ASP A 1 82 ? 11.157 -7.954 9.323 1.00 40.25 82 ASP A N 1
ATOM 660 C CA . ASP A 1 82 ? 12.021 -6.768 9.356 1.00 40.25 82 ASP A CA 1
ATOM 661 C C . ASP A 1 82 ? 13.391 -7.138 8.757 1.00 40.25 82 ASP A C 1
ATOM 663 O O . ASP A 1 82 ? 14.297 -7.584 9.457 1.00 40.25 82 ASP A O 1
ATOM 667 N N . VAL A 1 83 ? 13.531 -7.017 7.439 1.00 39.25 83 VAL A N 1
ATOM 668 C CA . VAL A 1 83 ? 14.779 -7.276 6.728 1.00 39.25 83 VAL A CA 1
ATOM 669 C C . VAL A 1 83 ? 15.108 -6.042 5.909 1.00 39.25 83 VAL A C 1
ATOM 671 O O . VAL A 1 83 ? 14.358 -5.618 5.025 1.00 39.25 83 VAL A O 1
ATOM 674 N N . GLU A 1 84 ? 16.248 -5.467 6.274 1.00 40.66 84 GLU A N 1
ATOM 675 C CA . GLU A 1 84 ? 16.993 -4.437 5.565 1.00 40.66 84 GLU A CA 1
ATOM 676 C C . GLU A 1 84 ? 17.005 -4.744 4.055 1.00 40.66 84 GLU A C 1
ATOM 678 O O . GLU A 1 84 ? 17.245 -5.875 3.629 1.00 40.66 84 GLU A O 1
ATOM 683 N N . ALA A 1 85 ? 16.624 -3.756 3.246 1.00 37.34 85 ALA A N 1
ATOM 684 C CA . ALA A 1 85 ? 16.229 -3.956 1.855 1.00 37.34 85 ALA A CA 1
ATOM 685 C C . ALA A 1 85 ? 17.336 -4.608 0.995 1.00 37.34 85 ALA A C 1
ATOM 687 O O . ALA A 1 85 ? 18.439 -4.064 0.928 1.00 37.34 85 ALA A O 1
ATOM 688 N N . PRO A 1 86 ? 17.057 -5.697 0.247 1.00 38.31 86 PRO A N 1
ATOM 689 C CA . PRO A 1 86 ? 17.928 -6.102 -0.846 1.00 38.31 86 PRO A CA 1
ATOM 690 C C . PRO A 1 86 ? 17.653 -5.233 -2.089 1.00 38.31 86 PRO A C 1
ATOM 692 O O . PRO A 1 86 ? 16.502 -4.842 -2.327 1.00 38.31 86 PRO A O 1
ATOM 695 N N . PRO A 1 87 ? 18.685 -4.935 -2.900 1.00 50.25 87 PRO A N 1
ATOM 696 C CA . PRO A 1 87 ? 18.549 -4.105 -4.084 1.00 50.25 87 PRO A CA 1
ATOM 697 C C . PRO A 1 87 ? 17.957 -4.920 -5.242 1.00 50.25 87 PRO A C 1
ATOM 699 O O . PRO A 1 87 ? 18.311 -6.078 -5.449 1.00 50.25 87 PRO A O 1
ATOM 702 N N . HIS A 1 88 ? 17.094 -4.272 -6.023 1.00 45.06 88 HIS A N 1
ATOM 703 C CA . HIS A 1 88 ? 16.577 -4.729 -7.318 1.00 45.06 88 HIS A CA 1
ATOM 704 C C . HIS A 1 88 ? 15.730 -6.015 -7.336 1.00 45.06 88 HIS A C 1
ATOM 706 O O . HIS A 1 88 ? 16.172 -7.075 -7.767 1.00 45.06 88 HIS A O 1
ATOM 712 N N . ALA A 1 89 ? 14.438 -5.873 -7.036 1.00 40.97 89 ALA A N 1
ATOM 713 C CA . ALA A 1 89 ? 13.401 -6.687 -7.670 1.00 40.97 89 ALA A CA 1
ATOM 714 C C . ALA A 1 89 ? 12.137 -5.835 -7.859 1.00 40.97 89 ALA A C 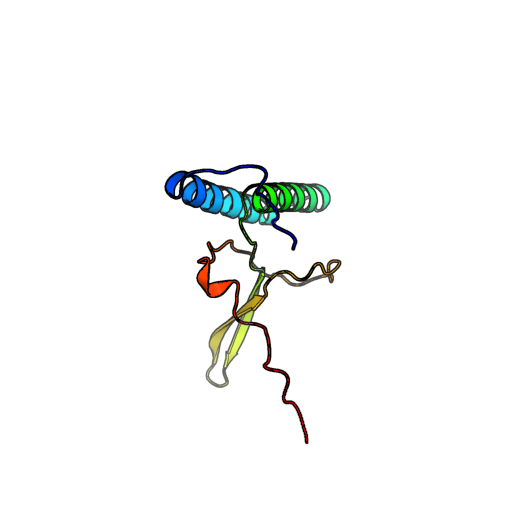1
ATOM 716 O O . ALA A 1 89 ? 11.671 -5.200 -6.913 1.00 40.97 89 ALA A O 1
ATOM 717 N N . THR A 1 90 ? 11.584 -5.817 -9.073 1.00 45.47 90 THR A N 1
ATOM 718 C CA . THR A 1 90 ? 10.296 -5.200 -9.445 1.00 45.47 90 THR A CA 1
ATOM 719 C C . THR A 1 90 ? 9.124 -5.976 -8.831 1.00 45.47 90 THR A C 1
ATOM 721 O O . THR A 1 90 ? 8.319 -6.587 -9.528 1.00 45.47 90 THR A O 1
ATOM 724 N N . ALA A 1 91 ? 9.054 -6.016 -7.504 1.00 52.44 91 ALA A N 1
ATOM 725 C CA . ALA A 1 91 ? 7.997 -6.684 -6.758 1.00 52.44 91 ALA A CA 1
ATOM 726 C C . ALA A 1 91 ? 6.838 -5.706 -6.509 1.00 52.44 91 ALA A C 1
ATOM 728 O O . ALA A 1 91 ? 7.007 -4.727 -5.784 1.00 52.44 91 ALA A O 1
ATOM 729 N N . LYS A 1 92 ? 5.664 -5.966 -7.101 1.00 51.62 92 LYS A N 1
ATOM 730 C CA . LYS A 1 92 ? 4.437 -5.178 -6.876 1.00 51.62 92 LYS A CA 1
ATOM 731 C C . LYS A 1 92 ? 3.838 -5.508 -5.508 1.00 51.62 92 LYS A C 1
ATOM 733 O O . LYS A 1 92 ? 3.440 -6.644 -5.289 1.00 51.62 92 LYS A O 1
ATOM 738 N N . ARG A 1 93 ? 3.722 -4.530 -4.604 1.00 56.88 93 ARG A N 1
ATOM 739 C CA . ARG A 1 93 ? 3.309 -4.734 -3.196 1.00 56.88 93 ARG A CA 1
ATOM 740 C C . ARG A 1 93 ? 1.865 -4.305 -2.969 1.00 56.88 93 ARG A C 1
ATOM 742 O O . ARG A 1 93 ? 1.505 -3.202 -3.363 1.00 56.88 93 ARG A O 1
ATOM 749 N N . HIS A 1 94 ? 1.024 -5.165 -2.392 1.00 51.34 94 HIS A N 1
ATOM 750 C CA . HIS A 1 94 ? -0.399 -4.875 -2.155 1.00 51.34 94 HIS A CA 1
ATOM 751 C C . HIS A 1 94 ? -0.793 -5.305 -0.732 1.00 51.34 94 HIS A C 1
ATOM 753 O O . HIS A 1 94 ? -0.417 -6.379 -0.274 1.00 51.34 94 HIS A O 1
ATOM 759 N N . LEU A 1 95 ? -1.579 -4.479 -0.047 1.00 51.53 95 LEU A N 1
ATOM 760 C CA . LEU A 1 95 ? -2.131 -4.677 1.291 1.00 51.53 95 LEU A CA 1
ATOM 761 C C . LEU A 1 95 ? -3.343 -5.591 1.264 1.00 51.53 95 LEU A C 1
ATOM 763 O O . LEU A 1 95 ? -4.263 -5.404 0.464 1.00 51.53 95 LEU A O 1
ATOM 767 N N . ARG A 1 96 ? -3.386 -6.514 2.224 1.00 62.00 96 ARG A N 1
ATOM 768 C CA . ARG A 1 96 ? -4.547 -7.360 2.478 1.00 62.00 96 ARG A CA 1
ATOM 769 C C . ARG A 1 96 ? -4.894 -7.337 3.959 1.00 62.00 96 ARG A C 1
ATOM 771 O O . ARG A 1 96 ? -4.022 -7.436 4.818 1.00 62.00 96 ARG A O 1
ATOM 778 N N . LEU A 1 97 ? -6.188 -7.249 4.245 1.00 54.53 97 LEU A N 1
ATOM 779 C CA . LEU A 1 97 ? -6.712 -7.429 5.590 1.00 54.53 97 LEU A CA 1
ATOM 780 C C . LEU A 1 97 ? -6.590 -8.910 5.983 1.00 54.53 97 LEU A C 1
ATOM 782 O O . LEU A 1 97 ? -7.190 -9.774 5.343 1.00 54.53 97 LEU A O 1
ATOM 786 N N . VAL A 1 98 ? -5.800 -9.195 7.016 1.00 56.88 98 VAL A N 1
ATOM 787 C CA . VAL A 1 98 ? -5.650 -10.545 7.580 1.00 56.88 98 VAL A CA 1
ATOM 788 C C . VA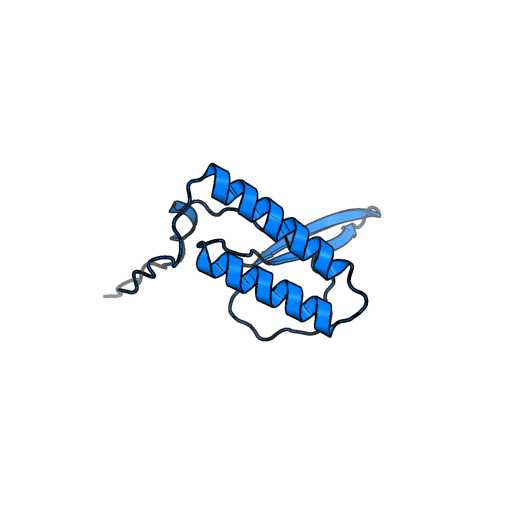L A 1 98 ? -6.712 -10.728 8.660 1.00 56.88 98 VAL A C 1
ATOM 790 O O . VAL A 1 98 ? -6.857 -9.869 9.536 1.00 56.88 98 VAL A O 1
ATOM 793 N N . LYS A 1 99 ? -7.480 -11.820 8.593 1.00 54.91 99 LYS A N 1
ATOM 794 C CA . LYS A 1 99 ? -8.463 -12.136 9.640 1.00 54.91 99 LYS A CA 1
ATOM 795 C C . LYS A 1 99 ? -7.730 -12.525 10.933 1.00 54.91 99 LYS A C 1
ATOM 797 O O . LYS A 1 99 ? -6.657 -13.119 10.848 1.00 54.91 99 LYS A O 1
ATOM 802 N N . PRO A 1 100 ? -8.291 -12.255 12.128 1.00 56.97 100 PRO A N 1
ATOM 803 C CA . PRO A 1 100 ? -7.623 -12.553 13.401 1.00 56.97 100 PRO A CA 1
ATOM 804 C C . PRO A 1 100 ? -7.173 -14.017 13.543 1.00 56.97 100 PRO A C 1
ATOM 806 O O . PRO A 1 100 ? -6.140 -14.286 14.147 1.00 56.97 100 PRO A O 1
ATOM 809 N N . GLU A 1 101 ? -7.913 -14.953 12.946 1.00 50.12 101 GLU A N 1
ATOM 810 C CA . GLU A 1 101 ? -7.641 -16.397 12.995 1.00 50.12 101 GLU A CA 1
ATOM 811 C C . GLU A 1 101 ? -6.413 -16.818 12.164 1.00 50.12 101 GLU A C 1
ATOM 813 O O . GLU A 1 101 ? -5.746 -17.794 12.496 1.00 50.12 101 GLU A O 1
ATOM 818 N N . GLU A 1 102 ? -6.052 -16.054 11.129 1.00 46.91 102 GLU A N 1
ATOM 819 C CA . GLU A 1 102 ? -4.894 -16.324 10.260 1.00 46.91 102 GLU A CA 1
ATOM 820 C C . GLU A 1 102 ? -3.572 -15.818 10.871 1.00 46.91 102 GLU A C 1
ATOM 822 O O . GLU A 1 102 ? -2.494 -16.110 10.364 1.00 46.91 102 GLU A O 1
ATOM 827 N N . ALA A 1 103 ? -3.625 -15.079 11.985 1.00 50.59 103 ALA A N 1
ATOM 828 C CA . ALA A 1 103 ? -2.444 -14.550 12.670 1.00 50.59 103 ALA A CA 1
ATOM 829 C C . ALA A 1 103 ? -1.822 -15.525 13.694 1.00 50.59 103 ALA A C 1
ATOM 831 O O . ALA A 1 103 ? -0.88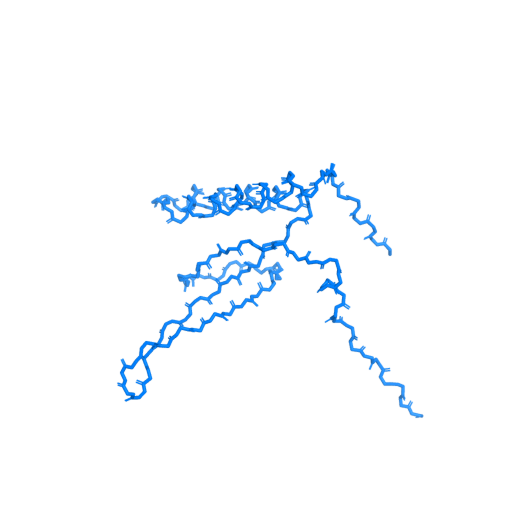6 -15.142 14.393 1.00 50.59 103 ALA A O 1
ATOM 832 N N . SER A 1 104 ? -2.348 -16.751 13.829 1.00 48.53 104 SER A N 1
ATOM 833 C CA . SER A 1 104 ? -1.986 -17.700 14.901 1.00 48.53 104 SER A CA 1
ATOM 834 C C . SER A 1 104 ? -1.600 -19.114 14.440 1.00 48.53 104 SER A C 1
ATOM 836 O O . SER A 1 104 ? -1.616 -20.033 15.254 1.00 48.53 104 SER A O 1
ATOM 838 N N . SER A 1 105 ? -1.202 -19.330 13.181 1.00 47.03 105 SER A N 1
ATOM 839 C CA . SER A 1 105 ? -0.735 -20.657 12.732 1.00 47.03 105 SER A CA 1
ATOM 840 C C . SER A 1 105 ? 0.769 -20.711 12.439 1.00 47.03 105 SER A C 1
ATOM 842 O O . SER A 1 105 ? 1.188 -20.996 11.320 1.00 47.03 105 SER A O 1
ATOM 844 N N . SER A 1 106 ? 1.594 -20.469 13.456 1.00 50.78 106 SER A N 1
ATOM 845 C CA . SER A 1 106 ? 2.984 -20.944 13.457 1.00 50.78 106 SER A CA 1
ATOM 846 C C . SER A 1 106 ? 3.480 -21.144 14.890 1.00 50.78 106 SER A C 1
ATOM 848 O O . SER A 1 106 ? 4.237 -20.334 15.424 1.00 50.78 106 SER A O 1
ATOM 850 N N . VAL A 1 107 ? 3.025 -22.218 15.530 1.00 41.91 107 VAL A N 1
ATOM 851 C CA . VAL A 1 107 ? 3.750 -22.822 16.651 1.00 41.91 107 VAL A CA 1
ATOM 852 C C . VAL A 1 107 ? 3.754 -24.326 16.404 1.00 41.91 107 VAL A C 1
ATOM 854 O O . VAL A 1 107 ? 2.720 -24.982 16.524 1.00 41.91 107 VAL A O 1
ATOM 857 N N . ASP A 1 108 ? 4.910 -24.841 15.987 1.00 45.59 108 ASP A N 1
ATOM 858 C CA . ASP A 1 108 ? 5.193 -26.273 15.936 1.00 45.59 108 ASP A CA 1
ATOM 859 C C . ASP A 1 108 ? 4.985 -26.887 17.332 1.00 45.59 108 ASP A C 1
ATOM 861 O O . ASP A 1 108 ? 5.448 -26.313 18.324 1.00 45.59 108 ASP A O 1
ATOM 865 N N . PRO A 1 109 ? 4.309 -28.041 17.460 1.00 46.88 109 PRO A N 1
ATOM 866 C CA . PRO A 1 109 ? 4.237 -28.732 18.733 1.00 46.88 109 PRO A CA 1
ATOM 867 C C . PRO A 1 109 ? 5.594 -29.382 19.038 1.00 46.88 109 PRO A C 1
ATOM 869 O O . PRO A 1 109 ? 6.020 -30.315 18.357 1.00 46.88 109 PRO A O 1
ATOM 872 N N . GLU A 1 110 ? 6.261 -28.895 20.086 1.00 44.94 110 GLU A N 1
ATOM 873 C CA . GLU A 1 110 ? 7.378 -29.573 20.747 1.00 44.94 110 GLU A CA 1
ATOM 874 C C . GLU A 1 110 ? 6.985 -31.020 21.083 1.00 44.94 110 GLU A C 1
ATOM 876 O O . GLU A 1 110 ? 6.115 -31.280 21.915 1.00 44.94 110 GLU A O 1
ATOM 881 N N . THR A 1 111 ? 7.643 -31.978 20.434 1.00 45.34 111 THR A N 1
ATOM 882 C CA . THR A 1 111 ? 7.641 -33.391 20.824 1.00 45.34 111 THR A CA 1
ATOM 883 C C . THR A 1 111 ? 8.423 -33.561 22.132 1.00 45.34 111 THR A C 1
ATOM 885 O O . THR A 1 111 ? 9.633 -33.324 22.122 1.00 45.34 111 THR A O 1
ATOM 888 N N . PRO A 1 112 ? 7.826 -34.039 23.240 1.00 47.66 112 PRO A N 1
ATOM 889 C CA . PRO A 1 112 ? 8.610 -34.553 24.351 1.00 47.66 112 PRO A CA 1
ATOM 890 C C . PRO A 1 112 ? 9.039 -35.985 23.999 1.00 47.66 112 PRO A C 1
ATOM 892 O O . PRO A 1 112 ? 8.199 -36.858 23.776 1.00 47.66 112 PRO A O 1
ATOM 895 N N . SER A 1 113 ? 10.346 -36.224 23.890 1.00 40.56 113 SER A N 1
ATOM 896 C CA . SER A 1 113 ? 10.907 -37.581 23.797 1.00 40.56 113 SER A CA 1
ATOM 897 C C . SER A 1 113 ? 11.201 -38.144 25.201 1.00 40.56 113 SER A C 1
ATOM 899 O O . SER A 1 113 ? 11.442 -37.348 26.110 1.00 40.56 113 SER A O 1
ATOM 901 N N . PRO A 1 114 ? 11.120 -39.480 25.374 1.00 57.75 114 PRO A N 1
ATOM 902 C CA . PRO A 1 114 ? 10.991 -40.176 26.663 1.00 57.75 114 PRO A CA 1
ATOM 903 C C . PRO A 1 114 ? 12.262 -40.245 27.516 1.00 57.75 114 PRO A C 1
ATOM 905 O O . PRO A 1 114 ? 13.376 -40.170 26.950 1.00 57.75 114 PRO A O 1
#

Secondary structure (DSSP, 8-state):
------S----HHHHHHHHHHHHHHHHHHHT-S-HHHHHHHHHHHHHHHHHTT---EEEEEEEEE-TTS-EEEEEEEEE-----PPS---------PPPGGGG-------PPP-